Protein AF-A0A0H3WXU7-F1 (afdb_monomer)

Mean predicted aligned error: 9.59 Å

Solvent-accessible surface area (backbone atoms only — not comparable to full-atom values): 7030 Å² total; per-residue (Å²): 132,87,76,72,84,80,87,70,62,64,66,62,47,48,67,75,43,68,90,50,52,71,70,48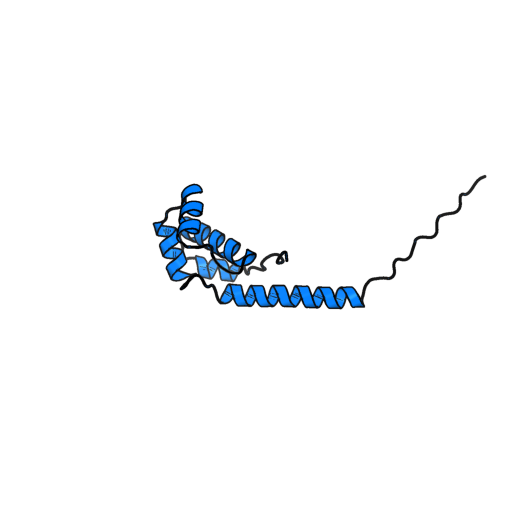,48,54,49,48,51,55,52,51,53,47,25,69,74,70,74,45,60,70,58,68,70,60,44,50,54,58,39,45,76,72,75,47,58,67,68,53,49,51,52,47,38,61,72,64,25,54,95,59,41,47,70,70,58,52,53,53,48,51,53,52,51,52,49,50,53,50,49,52,56,49,51,73,75,64,63,73,78,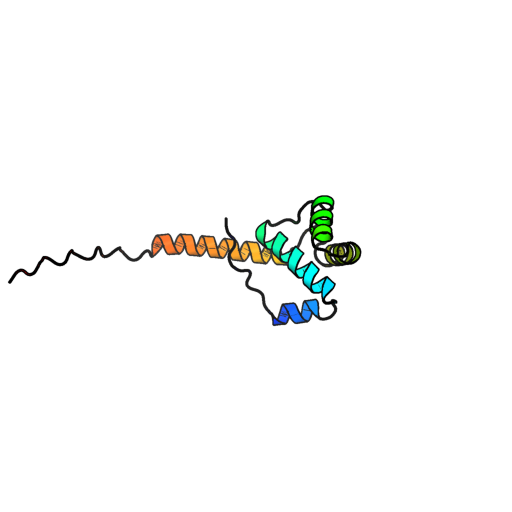81,76,75,74,76,77,80,75,83,82,88,130

Foldseek 3Di:
DAFDPQDDDPVVLCVVCVPDDPLLSVLLVVLLVCCLGPVFGPDPVVNLVVQVVVVHDVVSNVVSCVPQQPVRHHVVSVVSSVVRVVVVVVVVVVCVVDPDPPPPDPDDPDDDD

Secondary structure (DSSP, 8-state):
--PPP----HHHHHHHHTTS-HHHHHHHHHHHHHHHHHSSPPPHHHHHHHHHTTT--HHHHHHHHHHHSGGG--HHHHHHHHHHHHHHHHHHHHHHH----------------

Nearest PDB structures (foldseek):
  4h63-assembly1_H  TM=2.940E-01  e=6.121E+00  Schizosaccharomyces pombe 972h-
  4mo7-assembly1_A-2  TM=2.786E-01  e=9.510E+00  Pseudomonas fluorescens A506

pLDDT: mean 82.9, std 15.15, range [44.38, 95.81]

Radius of gyration: 22.55 Å; Cα contacts (8 Å, |Δi|>4): 54; chains: 1; bounding box: 40×70×47 Å

Structure (mmCIF, N/CA/C/O backbone):
data_AF-A0A0H3WXU7-F1
#
_entry.id   AF-A0A0H3WXU7-F1
#
loop_
_atom_site.group_PDB
_atom_site.id
_atom_site.type_symbol
_atom_site.label_atom_id
_atom_site.label_alt_id
_atom_site.label_comp_id
_atom_site.label_asym_id
_atom_site.label_entity_id
_atom_site.label_seq_id
_atom_site.pdbx_PDB_ins_code
_atom_site.Cartn_x
_atom_site.Cartn_y
_atom_site.Cartn_z
_atom_site.occupancy
_atom_site.B_iso_or_equiv
_atom_site.auth_seq_id
_atom_site.auth_comp_id
_atom_site.auth_asym_id
_atom_site.auth_atom_id
_atom_site.pdbx_PDB_model_num
ATOM 1 N N . MET A 1 1 ? -16.705 7.443 6.639 1.00 58.41 1 MET A N 1
ATOM 2 C CA . MET A 1 1 ? -15.821 7.858 7.753 1.00 58.41 1 MET A CA 1
ATOM 3 C C . MET A 1 1 ? -14.498 8.308 7.149 1.00 58.41 1 MET A C 1
ATOM 5 O O . MET A 1 1 ? -13.921 7.542 6.389 1.00 58.41 1 MET A O 1
ATOM 9 N N . LYS A 1 2 ? -14.059 9.552 7.376 1.00 67.50 2 LYS A N 1
ATOM 10 C CA . LYS A 1 2 ? -12.774 10.037 6.846 1.00 67.50 2 LYS A CA 1
ATOM 11 C C . LYS A 1 2 ? -11.670 9.523 7.767 1.00 67.50 2 LYS A C 1
ATOM 13 O O . LYS A 1 2 ? -11.638 9.906 8.933 1.00 67.50 2 LYS A O 1
ATOM 18 N N . LEU A 1 3 ? -10.829 8.618 7.269 1.00 70.88 3 LEU A N 1
ATOM 19 C CA . LEU A 1 3 ? -9.670 8.151 8.027 1.00 70.88 3 LEU A CA 1
ATOM 20 C C . LEU A 1 3 ? -8.715 9.325 8.276 1.00 70.88 3 LEU A C 1
ATOM 22 O O . LEU A 1 3 ? -8.644 10.241 7.447 1.00 70.88 3 LEU A O 1
ATOM 26 N N . PRO A 1 4 ? -8.017 9.333 9.422 1.00 70.75 4 PRO A N 1
ATOM 27 C CA . PRO A 1 4 ? -7.080 10.393 9.722 1.00 70.75 4 PRO A CA 1
ATOM 28 C C . PRO A 1 4 ? -5.868 10.261 8.793 1.00 70.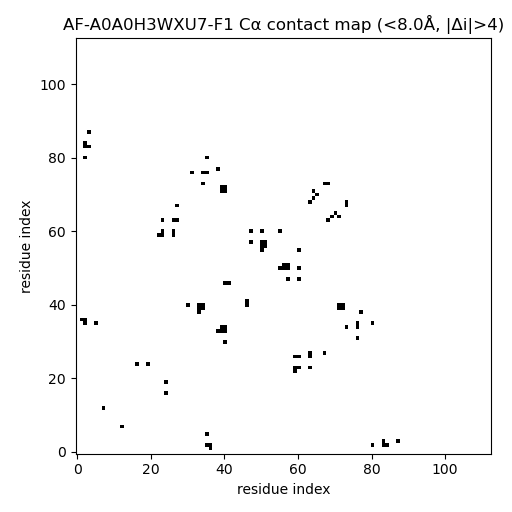75 4 PRO A C 1
ATOM 30 O O . PRO A 1 4 ? -5.715 9.277 8.057 1.00 70.75 4 PRO A O 1
ATOM 33 N N . PHE A 1 5 ? -5.007 11.273 8.823 1.00 74.62 5 PHE A N 1
ATOM 34 C CA . PHE A 1 5 ? -3.722 11.222 8.138 1.00 74.62 5 PHE A CA 1
ATOM 35 C C . PHE A 1 5 ? -2.980 9.922 8.495 1.00 74.62 5 PHE A C 1
ATOM 37 O O . PHE A 1 5 ? -2.899 9.560 9.672 1.00 74.62 5 PHE A O 1
ATOM 44 N N . ARG A 1 6 ? -2.477 9.209 7.479 1.00 79.00 6 ARG A N 1
ATOM 45 C CA . ARG A 1 6 ? -1.658 8.009 7.676 1.00 79.00 6 ARG A CA 1
ATOM 46 C C . ARG A 1 6 ? -0.333 8.454 8.281 1.00 79.00 6 ARG A C 1
ATOM 48 O O . ARG A 1 6 ? 0.474 9.073 7.595 1.00 79.00 6 ARG A O 1
ATOM 55 N N . GLN A 1 7 ? -0.123 8.152 9.558 1.00 73.12 7 GLN A N 1
ATOM 56 C CA . GLN A 1 7 ? 1.173 8.374 10.182 1.00 73.12 7 GLN A CA 1
ATOM 57 C C . GLN A 1 7 ? 2.152 7.369 9.580 1.00 73.12 7 GLN A C 1
ATOM 59 O O . GLN A 1 7 ? 1.961 6.162 9.691 1.00 73.12 7 GLN A O 1
ATOM 64 N N . LEU A 1 8 ? 3.141 7.891 8.872 1.00 77.88 8 LEU A N 1
ATOM 65 C CA . LEU A 1 8 ? 4.102 7.115 8.118 1.00 77.88 8 LEU A CA 1
ATOM 66 C C . LEU A 1 8 ? 5.484 7.408 8.694 1.00 77.88 8 LEU A C 1
ATOM 68 O O . LEU A 1 8 ? 5.901 8.566 8.723 1.00 77.88 8 LEU A O 1
ATOM 72 N N . ASP A 1 9 ? 6.178 6.366 9.139 1.00 83.38 9 ASP A N 1
ATOM 73 C CA . ASP A 1 9 ? 7.592 6.480 9.469 1.00 83.38 9 ASP A CA 1
ATOM 74 C C . ASP A 1 9 ? 8.394 6.598 8.165 1.00 83.38 9 ASP A C 1
ATOM 76 O O . ASP A 1 9 ? 8.385 5.705 7.312 1.00 83.38 9 ASP A O 1
ATOM 80 N N . ILE A 1 10 ? 9.035 7.752 7.979 1.00 83.12 10 ILE A N 1
ATOM 81 C CA . ILE A 1 10 ? 9.808 8.044 6.772 1.00 83.12 10 ILE A CA 1
ATOM 82 C C . ILE A 1 10 ? 11.082 7.197 6.716 1.00 83.12 10 ILE A C 1
ATOM 84 O O . ILE A 1 10 ? 11.453 6.777 5.623 1.00 83.12 10 ILE A O 1
ATOM 88 N N . GLY A 1 11 ? 11.718 6.902 7.854 1.00 88.31 11 GLY A N 1
ATOM 89 C CA . GLY A 1 11 ? 12.914 6.060 7.901 1.00 88.31 11 GLY A CA 1
ATOM 90 C C . GLY A 1 11 ? 12.590 4.637 7.460 1.00 88.31 11 GLY A C 1
ATOM 91 O O . GLY A 1 11 ? 13.165 4.140 6.493 1.00 88.31 11 GLY A O 1
ATOM 92 N N . GLU A 1 12 ? 11.564 4.041 8.070 1.00 85.94 12 GLU A N 1
ATOM 93 C CA . GLU A 1 12 ? 11.100 2.699 7.705 1.00 85.94 12 GLU A CA 1
ATOM 94 C C . GLU A 1 12 ? 10.632 2.635 6.239 1.00 85.94 12 GLU A C 1
ATOM 96 O O . GLU A 1 12 ? 10.878 1.655 5.530 1.00 85.94 12 GLU A O 1
ATOM 101 N N . ARG A 1 13 ? 9.980 3.693 5.735 1.00 85.31 13 ARG A N 1
ATOM 102 C CA . ARG A 1 13 ? 9.590 3.766 4.321 1.00 85.31 13 ARG A CA 1
ATOM 103 C C . ARG A 1 13 ? 10.799 3.811 3.398 1.00 85.31 13 ARG A C 1
ATOM 105 O O . ARG A 1 13 ? 10.789 3.110 2.387 1.00 85.31 13 ARG A O 1
ATOM 112 N N . ILE A 1 14 ? 11.806 4.625 3.701 1.00 87.62 14 ILE A N 1
ATOM 113 C CA . ILE A 1 14 ? 13.024 4.712 2.887 1.00 87.62 14 ILE A CA 1
ATOM 114 C C . ILE A 1 14 ? 13.709 3.346 2.845 1.00 87.62 14 ILE A C 1
ATOM 116 O O . ILE A 1 14 ? 13.981 2.847 1.758 1.00 87.62 14 ILE A O 1
ATOM 120 N N . GLU A 1 15 ? 13.883 2.684 3.989 1.00 89.75 15 GLU A N 1
ATOM 121 C CA . GLU A 1 15 ? 14.474 1.341 4.054 1.00 89.75 15 GLU A CA 1
ATOM 122 C C . GLU A 1 15 ? 13.700 0.322 3.203 1.00 89.75 15 GLU A C 1
ATOM 124 O O . GLU A 1 15 ? 14.282 -0.409 2.398 1.00 89.75 15 GLU A O 1
ATOM 129 N N . ARG A 1 16 ? 12.365 0.315 3.308 1.00 85.81 16 ARG A N 1
ATOM 130 C CA . ARG A 1 16 ? 11.493 -0.595 2.544 1.00 85.81 16 ARG A CA 1
ATOM 131 C C . ARG A 1 16 ? 11.470 -0.318 1.046 1.00 85.81 16 ARG A C 1
ATOM 133 O O . ARG A 1 16 ? 11.126 -1.216 0.279 1.00 85.81 16 ARG A O 1
ATOM 140 N N . THR A 1 17 ? 11.778 0.906 0.632 1.00 92.38 17 THR A N 1
ATOM 141 C CA . THR A 1 17 ? 11.681 1.344 -0.768 1.00 92.38 17 THR A CA 1
ATOM 142 C C . THR A 1 17 ? 13.033 1.545 -1.442 1.00 92.38 17 THR A C 1
ATOM 144 O O . THR A 1 17 ? 13.063 1.772 -2.645 1.00 92.38 17 THR A O 1
ATOM 147 N N . LEU A 1 18 ? 14.147 1.389 -0.719 1.00 93.25 18 LEU A N 1
ATOM 148 C CA . LEU A 1 18 ? 15.501 1.657 -1.215 1.00 93.25 18 LEU A CA 1
ATOM 149 C C . LEU A 1 18 ? 15.852 0.885 -2.499 1.00 93.25 18 LEU A C 1
ATOM 151 O O . LEU A 1 18 ? 16.594 1.367 -3.346 1.00 93.25 18 LEU A O 1
ATOM 155 N N . HIS A 1 19 ? 15.316 -0.326 -2.641 1.00 92.50 19 HIS A N 1
ATOM 156 C CA . HIS A 1 19 ? 15.561 -1.215 -3.776 1.00 92.50 19 HIS A CA 1
ATOM 157 C C . HIS A 1 19 ? 14.596 -0.994 -4.955 1.00 92.50 19 HIS A C 1
ATOM 159 O O . HIS A 1 19 ? 14.666 -1.721 -5.946 1.00 92.50 19 HIS A O 1
ATOM 165 N N . LEU A 1 20 ? 13.664 -0.045 -4.837 1.00 95.44 20 LEU A N 1
ATOM 166 C CA . LEU A 1 20 ? 12.648 0.243 -5.840 1.00 95.44 20 LEU A CA 1
ATOM 167 C C . LEU A 1 20 ? 13.073 1.413 -6.729 1.00 95.44 20 LEU A C 1
ATOM 169 O O . LEU A 1 20 ? 13.634 2.408 -6.278 1.00 95.44 20 LEU A O 1
ATOM 173 N N . SER A 1 21 ? 12.731 1.323 -8.008 1.00 95.81 21 SER A N 1
ATOM 174 C CA . SER A 1 21 ? 12.793 2.452 -8.934 1.00 95.81 21 SER A CA 1
ATOM 175 C C . SER A 1 21 ? 11.763 3.529 -8.578 1.00 95.81 21 SER A C 1
ATOM 177 O O . SER A 1 21 ? 10.750 3.265 -7.929 1.00 95.81 21 SER A O 1
ATOM 179 N N . ILE A 1 22 ? 11.959 4.748 -9.087 1.00 93.56 22 ILE A N 1
ATOM 180 C CA . ILE A 1 22 ? 11.018 5.866 -8.894 1.00 93.56 22 ILE A CA 1
ATOM 181 C C . ILE A 1 22 ? 9.595 5.487 -9.342 1.00 93.56 22 ILE A C 1
ATOM 183 O O . ILE A 1 22 ? 8.623 5.799 -8.652 1.00 93.56 22 ILE A O 1
ATOM 187 N N . ALA A 1 23 ? 9.467 4.770 -10.463 1.00 94.19 23 ALA A N 1
ATOM 188 C CA . ALA A 1 23 ? 8.177 4.301 -10.963 1.00 94.19 23 ALA A CA 1
ATOM 189 C C . ALA A 1 23 ? 7.510 3.316 -9.988 1.00 94.19 23 ALA A C 1
ATOM 191 O O . ALA A 1 23 ? 6.313 3.421 -9.712 1.00 94.19 23 ALA A O 1
ATOM 192 N N . GLU A 1 24 ? 8.275 2.388 -9.415 1.00 95.62 24 GLU A N 1
ATOM 193 C CA . GLU A 1 24 ? 7.775 1.439 -8.416 1.00 95.62 24 GLU A CA 1
ATOM 194 C C . GLU A 1 24 ? 7.385 2.133 -7.111 1.00 95.62 24 GLU A C 1
ATOM 196 O O . GLU A 1 24 ? 6.333 1.819 -6.557 1.00 95.62 24 GLU A O 1
ATOM 201 N N . ILE A 1 25 ? 8.161 3.122 -6.659 1.00 94.81 25 ILE A N 1
ATOM 202 C CA . ILE A 1 25 ? 7.844 3.932 -5.474 1.00 94.81 25 ILE A CA 1
ATOM 203 C C . ILE A 1 25 ? 6.535 4.696 -5.685 1.00 94.81 25 ILE A C 1
ATOM 205 O O . ILE A 1 25 ? 5.653 4.666 -4.822 1.00 94.81 25 ILE A O 1
ATOM 209 N N . GLY A 1 26 ? 6.374 5.358 -6.834 1.00 93.00 26 GLY A N 1
ATOM 210 C CA . GLY A 1 26 ? 5.141 6.071 -7.174 1.00 93.00 26 GLY A CA 1
ATOM 211 C C . GLY A 1 26 ? 3.932 5.134 -7.227 1.00 93.00 26 GLY A C 1
ATOM 212 O O . GLY A 1 26 ? 2.873 5.439 -6.678 1.00 93.00 26 GLY A O 1
ATOM 213 N N . THR A 1 27 ? 4.116 3.948 -7.805 1.00 95.25 27 THR A N 1
ATOM 214 C CA . THR A 1 27 ? 3.079 2.911 -7.894 1.00 95.25 27 THR A CA 1
ATOM 215 C C . THR A 1 27 ? 2.688 2.373 -6.526 1.00 95.25 27 THR A C 1
ATOM 217 O O . THR A 1 27 ? 1.502 2.291 -6.214 1.00 95.25 27 THR A O 1
ATOM 220 N N . LEU A 1 28 ? 3.671 2.044 -5.686 1.00 94.38 28 LEU A N 1
ATOM 221 C CA . LEU A 1 28 ? 3.443 1.591 -4.320 1.00 94.38 28 LEU A CA 1
ATOM 222 C C . LEU A 1 28 ? 2.688 2.660 -3.525 1.00 94.38 28 LEU A C 1
ATOM 224 O O . LEU A 1 28 ? 1.663 2.357 -2.926 1.00 94.38 28 LEU A O 1
ATOM 228 N N . THR A 1 29 ? 3.124 3.919 -3.609 1.00 92.50 29 THR A N 1
ATOM 229 C CA . THR A 1 29 ? 2.462 5.060 -2.956 1.00 92.50 29 THR A CA 1
ATOM 230 C C . THR A 1 29 ? 0.994 5.173 -3.367 1.00 92.50 29 THR A C 1
ATOM 232 O O . THR A 1 29 ? 0.114 5.251 -2.513 1.00 92.50 29 THR A O 1
ATOM 235 N N . PHE A 1 30 ? 0.719 5.117 -4.671 1.00 92.38 30 PHE A N 1
ATOM 236 C CA . PHE A 1 30 ? -0.638 5.173 -5.207 1.00 92.38 30 PHE A CA 1
ATOM 237 C C . PHE A 1 30 ? -1.532 4.041 -4.677 1.00 92.38 30 PHE A C 1
ATOM 239 O O . PHE A 1 30 ? -2.669 4.285 -4.266 1.00 92.38 30 PHE A O 1
ATOM 246 N N . LEU A 1 31 ? -1.026 2.805 -4.660 1.00 94.56 31 LEU A N 1
ATOM 247 C CA . LEU A 1 31 ? -1.775 1.643 -4.178 1.00 94.56 31 LEU A CA 1
ATOM 248 C C . LEU A 1 31 ? -2.025 1.700 -2.672 1.00 94.56 31 LEU A C 1
ATOM 250 O O . LEU A 1 31 ? -3.140 1.427 -2.225 1.00 94.56 31 LEU A O 1
ATOM 254 N N . GLU A 1 32 ? -1.013 2.078 -1.893 1.00 93.38 32 GLU A N 1
ATOM 255 C CA . GLU A 1 32 ? -1.151 2.242 -0.450 1.00 93.38 32 GLU A CA 1
ATOM 256 C C . GLU A 1 32 ? -2.178 3.324 -0.102 1.00 93.38 32 GLU A C 1
ATOM 258 O O . GLU A 1 32 ? -2.974 3.122 0.809 1.00 93.38 32 GLU A O 1
ATOM 263 N N . ASP A 1 33 ? -2.211 4.440 -0.834 1.00 90.69 33 ASP A N 1
ATOM 264 C CA . ASP A 1 33 ? -3.181 5.518 -0.615 1.00 90.69 33 ASP A CA 1
ATOM 265 C C . ASP A 1 33 ? -4.613 5.086 -0.942 1.00 90.69 33 ASP A C 1
ATOM 267 O O . ASP A 1 33 ? -5.552 5.392 -0.195 1.00 90.69 33 ASP A O 1
ATOM 271 N N . LEU A 1 34 ? -4.801 4.353 -2.045 1.00 91.50 34 LEU A N 1
ATOM 272 C CA . LEU A 1 34 ? -6.098 3.775 -2.394 1.00 91.50 34 LEU A CA 1
ATOM 273 C C . LEU A 1 34 ? -6.574 2.806 -1.311 1.00 91.50 34 LEU A C 1
ATOM 275 O O . LEU A 1 34 ? -7.710 2.918 -0.836 1.00 91.50 34 LEU A O 1
ATOM 279 N N . TYR A 1 35 ? -5.694 1.897 -0.889 1.00 93.44 35 TYR A N 1
ATOM 280 C CA . TYR A 1 35 ? -5.985 0.921 0.153 1.00 93.44 35 TYR A CA 1
ATOM 281 C C . TYR 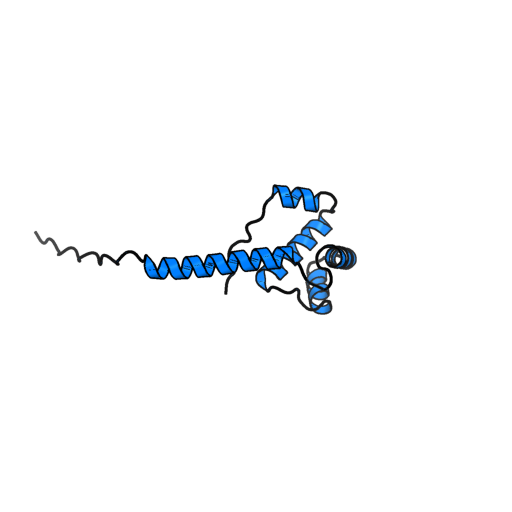A 1 35 ? -6.244 1.600 1.499 1.00 93.44 35 TYR A C 1
ATOM 283 O O . TYR A 1 35 ? -7.197 1.261 2.197 1.00 93.44 35 TYR A O 1
ATOM 291 N N . TRP A 1 36 ? -5.459 2.618 1.853 1.00 91.62 36 TRP A N 1
ATOM 292 C CA . TRP A 1 36 ? -5.635 3.382 3.083 1.00 91.62 36 TRP A CA 1
ATOM 293 C C . TRP A 1 36 ? -7.013 4.022 3.151 1.00 91.62 36 TRP A C 1
ATOM 295 O O . TRP A 1 36 ? -7.607 4.026 4.217 1.00 91.62 36 TRP A O 1
ATOM 305 N N . ARG A 1 37 ? -7.569 4.503 2.036 1.00 87.56 37 ARG A N 1
ATOM 306 C CA . ARG A 1 37 ? -8.896 5.141 2.018 1.00 87.56 37 ARG A CA 1
ATOM 307 C C . ARG A 1 37 ? -10.045 4.144 2.103 1.00 87.56 37 ARG A C 1
ATOM 309 O O . ARG A 1 37 ? -11.019 4.395 2.804 1.00 87.56 37 ARG A O 1
ATOM 316 N N . THR A 1 38 ? -9.940 3.013 1.417 1.00 88.06 38 THR A N 1
ATOM 317 C CA . THR A 1 38 ? -11.080 2.108 1.166 1.00 88.06 38 THR A CA 1
ATOM 318 C C . THR A 1 38 ? -10.997 0.812 1.972 1.00 88.06 38 THR A C 1
ATOM 320 O O . THR A 1 38 ? -11.963 0.428 2.619 1.00 88.06 38 THR A O 1
ATOM 323 N N . GLY A 1 39 ? -9.803 0.239 2.105 1.00 89.62 39 GLY A N 1
ATOM 324 C CA . GLY A 1 39 ? -9.510 -0.992 2.856 1.00 89.62 39 GLY A CA 1
ATOM 325 C C . GLY A 1 39 ? -9.376 -2.190 1.933 1.00 89.62 39 GLY A C 1
ATOM 326 O O . GLY A 1 39 ? -9.199 -3.322 2.372 1.00 89.62 39 GLY A O 1
ATOM 327 N N . GLU A 1 40 ? -9.483 -1.926 0.638 1.00 91.88 40 GLU A N 1
ATOM 328 C CA . GLU A 1 40 ? -9.400 -2.897 -0.422 1.00 91.88 40 GLU A CA 1
ATOM 329 C C . GLU A 1 40 ? -8.961 -2.194 -1.699 1.00 91.88 40 GLU A C 1
ATOM 331 O O . GLU A 1 40 ? -9.326 -1.055 -1.970 1.00 91.88 40 GLU A O 1
ATOM 336 N N . LEU A 1 41 ? -8.160 -2.863 -2.519 1.00 93.38 41 LEU A N 1
ATOM 337 C CA . LEU A 1 41 ? -7.884 -2.321 -3.845 1.00 93.38 41 LEU A CA 1
ATOM 338 C C . LEU A 1 41 ? -9.119 -2.485 -4.740 1.00 93.38 41 LEU A C 1
ATOM 340 O O . LEU A 1 41 ? -9.845 -3.462 -4.562 1.00 93.38 41 LEU A O 1
ATOM 344 N N . PRO A 1 42 ? -9.331 -1.628 -5.754 1.00 92.06 42 PRO A N 1
ATOM 345 C CA . PRO A 1 42 ? -10.329 -1.861 -6.798 1.00 92.06 42 PRO A CA 1
ATOM 346 C C . PRO A 1 42 ? -10.087 -3.179 -7.554 1.00 92.06 42 PRO A C 1
ATOM 348 O O . PRO A 1 42 ? -8.982 -3.735 -7.486 1.00 92.06 42 PRO A O 1
ATOM 351 N N . PRO A 1 43 ? -11.092 -3.702 -8.286 1.00 91.62 43 PRO A N 1
ATOM 352 C CA . PRO A 1 43 ? -10.903 -4.834 -9.191 1.00 91.62 43 PRO A CA 1
ATOM 353 C C . PRO A 1 43 ? -9.716 -4.604 -10.127 1.00 91.62 43 PRO A C 1
ATOM 355 O O . PRO A 1 43 ? -9.487 -3.478 -10.563 1.00 91.62 43 PRO A O 1
ATOM 358 N N . LYS A 1 44 ? -8.977 -5.672 -10.452 1.00 89.31 44 LYS A N 1
ATOM 359 C CA . LYS A 1 44 ? -7.736 -5.582 -11.239 1.00 89.31 44 LYS A CA 1
ATOM 360 C C . LYS A 1 44 ? -7.929 -4.797 -12.543 1.00 89.31 44 LYS A C 1
ATOM 362 O O . LYS A 1 44 ? -7.156 -3.889 -12.806 1.00 89.31 44 LYS A O 1
ATOM 367 N N . SER A 1 45 ? -9.001 -5.078 -13.283 1.00 91.25 45 SER A N 1
ATOM 368 C CA . SER A 1 45 ? -9.333 -4.376 -14.529 1.00 91.25 45 SER A CA 1
ATOM 369 C C . SER A 1 45 ? -9.574 -2.877 -14.329 1.00 91.25 45 SER A C 1
ATOM 371 O O . SER A 1 45 ? -9.056 -2.060 -15.081 1.00 91.25 45 SER A O 1
ATOM 373 N N . ALA A 1 46 ? -10.321 -2.488 -13.293 1.00 92.62 46 ALA A N 1
ATOM 374 C CA . ALA A 1 46 ? -10.570 -1.080 -12.981 1.00 92.62 46 ALA A CA 1
ATOM 375 C C . ALA A 1 46 ? -9.287 -0.356 -12.538 1.00 92.62 46 ALA A C 1
ATOM 377 O O . ALA A 1 46 ? -9.060 0.801 -12.899 1.00 92.62 46 ALA A O 1
ATOM 378 N N . LEU A 1 47 ? -8.443 -1.046 -11.768 1.00 92.62 47 LEU A N 1
ATOM 379 C CA . LEU A 1 47 ? -7.165 -0.529 -11.297 1.00 92.62 47 LEU A CA 1
ATOM 380 C C . LEU A 1 47 ? -6.184 -0.316 -12.456 1.00 92.62 47 LEU A C 1
ATOM 382 O O . LEU A 1 47 ? -5.608 0.763 -12.558 1.00 92.62 47 LEU A O 1
ATOM 386 N N . GLU A 1 48 ? -6.040 -1.305 -13.341 1.00 93.50 48 GLU A N 1
ATOM 387 C CA . GLU A 1 48 ? -5.193 -1.224 -14.535 1.00 93.50 48 GLU A CA 1
ATOM 388 C C . GLU A 1 48 ? -5.639 -0.087 -15.453 1.00 93.50 48 GLU A C 1
ATOM 390 O O . GLU A 1 48 ? -4.823 0.768 -15.785 1.00 93.50 48 GLU A O 1
ATOM 395 N N . THR A 1 49 ? -6.934 0.006 -15.772 1.00 93.88 49 THR A N 1
ATOM 396 C CA . THR A 1 49 ? -7.477 1.102 -16.590 1.00 93.88 49 THR A CA 1
ATOM 397 C C . THR A 1 49 ? -7.170 2.469 -15.981 1.00 93.88 49 THR A C 1
ATOM 399 O O . THR A 1 49 ? -6.692 3.368 -16.669 1.00 93.88 49 THR A O 1
ATOM 402 N N . THR A 1 50 ? -7.393 2.628 -14.672 1.00 91.12 50 THR A N 1
ATOM 403 C CA . THR A 1 50 ? -7.136 3.898 -13.973 1.00 91.12 50 THR A CA 1
ATOM 404 C C . THR A 1 50 ? -5.651 4.254 -13.964 1.00 91.12 50 THR A C 1
ATOM 406 O O . THR A 1 50 ? -5.292 5.427 -14.055 1.00 91.12 50 THR A O 1
ATOM 409 N N . TYR A 1 51 ? -4.784 3.256 -13.819 1.00 92.56 51 TYR A N 1
ATOM 410 C CA . TYR A 1 51 ? -3.343 3.447 -13.739 1.00 92.56 51 TYR A CA 1
ATOM 411 C C . TYR A 1 51 ? -2.733 3.769 -15.113 1.00 92.56 51 TYR A C 1
ATOM 413 O O . TYR A 1 51 ? -1.962 4.721 -15.229 1.00 92.56 51 TYR A O 1
ATOM 421 N N . VAL A 1 52 ? -3.160 3.070 -16.169 1.00 93.38 52 VAL A N 1
ATOM 422 C CA . VAL A 1 52 ? -2.763 3.351 -17.560 1.00 93.38 52 VAL A CA 1
ATOM 423 C C . 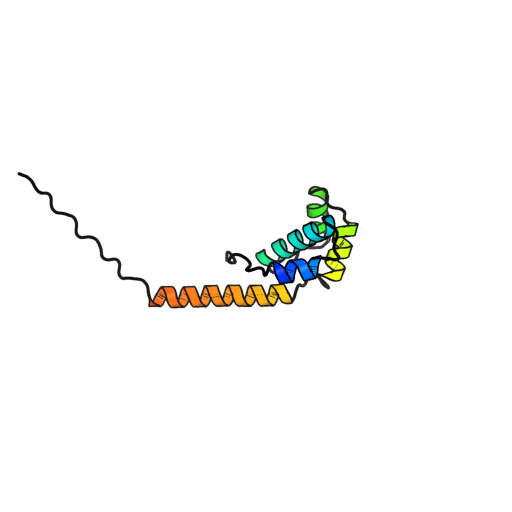VAL A 1 52 ? -3.240 4.730 -18.004 1.00 93.38 52 VAL A C 1
ATOM 425 O O . VAL A 1 52 ? -2.471 5.479 -18.597 1.00 93.38 52 VAL A O 1
ATOM 428 N N . ALA A 1 53 ? -4.467 5.123 -17.647 1.00 92.50 53 ALA A N 1
ATOM 429 C CA . ALA A 1 53 ? -4.984 6.462 -17.940 1.00 92.50 53 ALA A CA 1
ATOM 430 C C . ALA A 1 53 ? -4.146 7.594 -17.305 1.00 92.50 53 ALA A C 1
ATOM 432 O O . ALA A 1 53 ? -4.225 8.739 -17.741 1.00 92.50 53 ALA A O 1
ATOM 433 N N . ARG A 1 54 ? -3.333 7.286 -16.285 1.00 89.44 54 ARG A N 1
ATOM 434 C CA . ARG A 1 54 ? -2.391 8.216 -15.637 1.00 89.44 54 ARG A CA 1
ATOM 435 C C . ARG A 1 54 ? -0.974 8.152 -16.224 1.00 89.44 54 ARG A C 1
ATOM 437 O O . ARG A 1 54 ? -0.077 8.782 -15.674 1.00 89.44 54 ARG A O 1
ATOM 444 N N . GLY A 1 55 ? -0.770 7.396 -17.304 1.00 91.31 55 GLY A N 1
ATOM 445 C CA . GLY A 1 55 ? 0.535 7.187 -17.938 1.00 91.31 55 GLY A CA 1
ATOM 446 C C . GLY A 1 55 ? 1.418 6.154 -17.234 1.00 91.31 55 GLY A C 1
ATOM 447 O O . GLY A 1 55 ? 2.623 6.127 -17.466 1.00 91.31 55 GLY A O 1
ATOM 448 N N . GLY A 1 56 ? 0.850 5.331 -16.348 1.00 92.31 56 GLY A N 1
ATOM 449 C CA . GLY A 1 56 ? 1.593 4.287 -15.649 1.00 92.31 56 GLY A CA 1
ATOM 450 C C . GLY A 1 56 ? 1.836 3.043 -16.510 1.00 92.31 56 GLY A C 1
ATOM 451 O O . GLY A 1 56 ? 1.013 2.690 -17.352 1.00 92.31 56 GLY A O 1
ATOM 452 N N . ASP A 1 57 ? 2.944 2.344 -16.252 1.00 94.62 57 ASP A N 1
ATOM 453 C CA . ASP A 1 57 ? 3.299 1.081 -16.912 1.00 94.62 57 ASP A CA 1
ATOM 454 C C . ASP A 1 57 ? 2.620 -0.139 -16.237 1.00 94.62 57 ASP A C 1
ATOM 456 O O . ASP A 1 57 ? 2.931 -0.457 -15.079 1.00 94.62 57 ASP A O 1
ATOM 460 N N . PRO A 1 58 ? 1.729 -0.875 -16.934 1.00 93.88 58 PRO A N 1
ATOM 461 C CA . PRO A 1 58 ? 1.096 -2.088 -16.412 1.00 93.88 58 PRO A CA 1
ATOM 462 C C . PRO A 1 58 ? 2.073 -3.129 -15.857 1.00 93.88 58 PRO A C 1
ATOM 464 O O . PRO A 1 58 ? 1.731 -3.834 -14.905 1.00 93.88 58 PRO A O 1
ATOM 467 N N . ALA A 1 59 ? 3.283 -3.235 -16.416 1.00 95.12 59 ALA A N 1
ATOM 468 C CA . ALA A 1 59 ? 4.287 -4.181 -15.941 1.00 95.12 59 ALA A CA 1
ATOM 469 C C . ALA A 1 59 ? 4.787 -3.807 -14.538 1.00 95.12 59 ALA A C 1
ATOM 471 O O . ALA A 1 59 ? 4.893 -4.672 -13.661 1.00 95.12 59 ALA A O 1
ATOM 472 N N . VAL A 1 60 ? 5.012 -2.512 -14.292 1.00 95.75 60 VAL A N 1
ATOM 473 C CA . VAL A 1 60 ? 5.370 -1.981 -12.968 1.00 95.75 60 VAL A CA 1
ATOM 474 C C . VAL A 1 60 ? 4.226 -2.201 -11.981 1.00 95.75 60 VAL A C 1
ATOM 476 O O . VAL A 1 60 ? 4.453 -2.710 -10.881 1.00 95.75 60 VAL A O 1
ATOM 479 N N . LEU A 1 61 ? 2.985 -1.905 -12.383 1.00 95.38 61 LEU A N 1
ATOM 480 C CA . LEU A 1 61 ? 1.800 -2.158 -11.559 1.00 95.38 61 LEU A CA 1
ATOM 481 C C . LEU A 1 61 ? 1.688 -3.631 -11.154 1.00 95.38 61 LEU A C 1
ATOM 483 O O . LEU A 1 61 ? 1.511 -3.936 -9.974 1.00 95.38 61 LEU A O 1
ATOM 487 N N . ALA A 1 62 ? 1.823 -4.548 -12.112 1.00 94.75 62 ALA A N 1
ATOM 488 C CA . ALA A 1 62 ? 1.751 -5.982 -11.861 1.00 94.75 62 ALA A CA 1
ATOM 489 C C . ALA A 1 62 ? 2.859 -6.455 -10.908 1.00 94.75 62 ALA A C 1
ATOM 491 O O . ALA A 1 62 ? 2.587 -7.233 -9.987 1.00 94.75 62 ALA A O 1
ATOM 492 N N . LYS A 1 63 ? 4.091 -5.960 -11.091 1.00 95.44 63 LYS A N 1
ATOM 493 C CA . LYS A 1 63 ? 5.235 -6.268 -10.222 1.00 95.44 63 LYS A CA 1
ATOM 494 C C . LYS A 1 63 ? 4.979 -5.812 -8.783 1.00 95.44 63 LYS A C 1
ATOM 496 O O . LYS A 1 63 ? 5.086 -6.621 -7.863 1.00 95.44 63 LYS A O 1
ATOM 501 N N . VAL A 1 64 ? 4.576 -4.556 -8.586 1.00 94.94 64 VAL A N 1
ATOM 502 C CA . VAL A 1 64 ? 4.313 -3.998 -7.249 1.00 94.94 64 VAL A CA 1
ATOM 503 C C . VAL A 1 64 ? 3.125 -4.692 -6.577 1.00 94.94 64 VAL A C 1
ATOM 505 O O . VAL A 1 64 ? 3.217 -5.052 -5.404 1.00 94.94 64 VAL A O 1
ATOM 508 N N . LEU A 1 65 ? 2.033 -4.950 -7.307 1.00 94.50 65 LEU A N 1
ATOM 509 C CA . LEU A 1 65 ? 0.875 -5.678 -6.776 1.00 94.50 65 LEU A CA 1
ATOM 510 C C . LEU A 1 65 ? 1.255 -7.072 -6.280 1.00 94.50 65 LEU A C 1
ATOM 512 O O . LEU A 1 65 ? 0.830 -7.474 -5.199 1.00 94.50 65 LEU A O 1
ATOM 516 N N . LYS A 1 66 ? 2.059 -7.806 -7.055 1.00 94.06 66 LYS A N 1
ATOM 517 C CA . LYS A 1 66 ? 2.497 -9.156 -6.690 1.00 94.06 66 LYS A CA 1
ATOM 518 C C . LYS A 1 66 ? 3.310 -9.157 -5.394 1.00 94.06 66 LYS A C 1
ATOM 520 O O . LYS A 1 66 ? 3.114 -10.047 -4.571 1.00 94.06 66 LYS A O 1
ATOM 525 N N . THR A 1 67 ? 4.195 -8.179 -5.224 1.00 92.56 67 THR A N 1
ATOM 526 C CA . THR A 1 67 ? 5.120 -8.117 -4.085 1.00 92.56 67 THR A CA 1
ATOM 527 C C . THR A 1 67 ? 4.462 -7.564 -2.821 1.00 92.56 67 THR A C 1
ATOM 529 O O . THR A 1 67 ? 4.598 -8.156 -1.754 1.00 92.56 67 THR A O 1
ATOM 532 N N . TYR A 1 68 ? 3.732 -6.451 -2.925 1.00 92.12 68 TYR A N 1
ATOM 533 C CA . TYR A 1 68 ? 3.264 -5.686 -1.760 1.00 92.12 68 TYR A CA 1
ATOM 534 C C . TYR A 1 68 ? 1.778 -5.860 -1.450 1.00 92.12 68 TYR A C 1
ATOM 536 O O . TYR A 1 68 ? 1.350 -5.583 -0.330 1.00 92.12 68 TYR A O 1
ATOM 544 N N . PHE A 1 69 ? 0.995 -6.339 -2.418 1.00 93.81 69 PHE A N 1
ATOM 545 C CA . PHE A 1 69 ? -0.440 -6.569 -2.264 1.00 93.81 69 PHE A CA 1
ATOM 546 C C . PHE A 1 69 ? -0.826 -7.993 -2.687 1.00 93.81 69 PHE A C 1
ATOM 548 O O . PHE A 1 69 ? -1.709 -8.167 -3.542 1.00 93.81 69 PHE A O 1
ATOM 555 N N . PRO A 1 70 ? -0.201 -9.041 -2.112 1.00 90.19 70 PRO A N 1
ATOM 556 C CA . PRO A 1 70 ? -0.572 -10.410 -2.431 1.00 90.19 70 PRO A CA 1
ATOM 557 C C . PRO A 1 70 ? -2.061 -10.612 -2.135 1.00 90.19 70 PRO A C 1
ATOM 559 O O . PRO A 1 70 ? -2.574 -10.213 -1.089 1.00 90.19 70 PRO A O 1
ATOM 562 N N . LYS A 1 71 ? -2.790 -11.189 -3.098 1.00 89.06 71 LYS A N 1
ATOM 563 C CA . LYS A 1 71 ? -4.258 -11.337 -3.035 1.00 89.06 71 LYS A CA 1
ATOM 564 C C . LYS A 1 71 ? -5.008 -10.007 -2.809 1.00 89.06 71 LYS A C 1
ATOM 566 O O . LYS A 1 71 ? -6.111 -10.01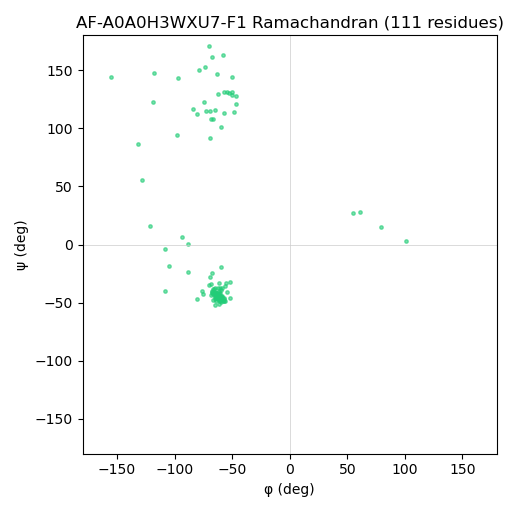6 -2.272 1.00 89.06 71 LYS A O 1
ATOM 571 N N . ARG A 1 72 ? -4.433 -8.872 -3.233 1.00 88.12 72 ARG A N 1
ATOM 572 C CA . ARG A 1 72 ? -4.985 -7.510 -3.071 1.00 88.12 72 ARG A CA 1
ATOM 573 C C . ARG A 1 72 ? -5.178 -7.093 -1.606 1.00 88.12 72 ARG A C 1
ATOM 575 O O . ARG A 1 72 ? -6.051 -6.278 -1.311 1.00 88.12 72 ARG A O 1
ATOM 582 N N . LYS A 1 73 ? -4.373 -7.650 -0.698 1.00 90.50 73 LYS A N 1
ATOM 583 C CA . LYS A 1 73 ? -4.378 -7.333 0.734 1.00 90.50 73 LYS A CA 1
ATOM 584 C C . LYS A 1 73 ? -3.042 -6.753 1.165 1.00 90.50 73 LYS A C 1
ATOM 586 O O . LYS A 1 73 ? -2.004 -7.145 0.644 1.00 90.50 73 LYS A O 1
ATOM 591 N N . ALA A 1 74 ? -3.089 -5.857 2.143 1.00 90.50 74 ALA A N 1
ATOM 592 C CA . ALA A 1 74 ? -1.911 -5.269 2.764 1.00 90.50 74 ALA A CA 1
ATOM 593 C C . ALA A 1 74 ? -2.055 -5.348 4.291 1.00 90.50 74 ALA A C 1
ATOM 595 O O . ALA A 1 74 ? -2.528 -4.392 4.907 1.00 90.50 74 ALA A O 1
ATOM 596 N N . PRO A 1 75 ? -1.643 -6.469 4.918 1.00 88.06 75 PRO A N 1
ATOM 597 C CA . PRO A 1 75 ? -1.874 -6.709 6.346 1.00 88.06 75 PRO A CA 1
ATOM 598 C C . PRO A 1 75 ? -1.326 -5.612 7.264 1.00 88.06 75 PRO A C 1
ATOM 600 O O . PRO A 1 75 ? -1.947 -5.273 8.267 1.00 88.06 75 PRO A O 1
ATOM 603 N N . HIS A 1 76 ? -0.185 -5.018 6.907 1.00 85.19 76 HIS A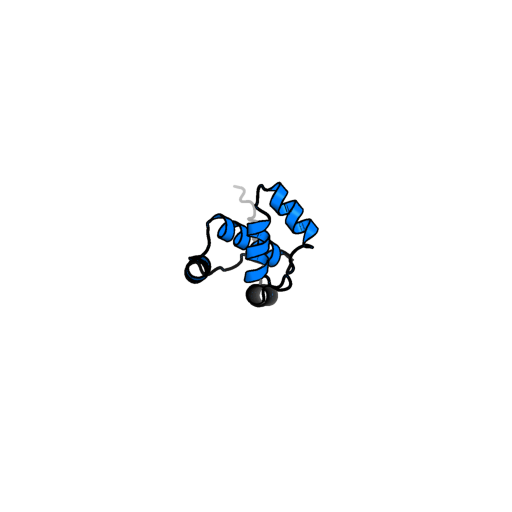 N 1
ATOM 604 C CA . HIS A 1 76 ? 0.386 -3.900 7.657 1.00 85.19 76 HIS A CA 1
ATOM 605 C C . HIS A 1 76 ? -0.534 -2.663 7.615 1.00 85.19 76 HIS A C 1
ATOM 607 O O . HIS A 1 76 ? -0.803 -2.062 8.651 1.00 85.19 76 HIS A O 1
ATOM 613 N N . LEU A 1 77 ? -1.122 -2.345 6.454 1.00 89.62 77 LEU A N 1
ATOM 614 C CA . LEU A 1 77 ? -2.101 -1.259 6.334 1.00 89.62 77 LEU A CA 1
ATOM 615 C C . LEU A 1 77 ? -3.410 -1.578 7.055 1.00 89.62 77 LEU A C 1
ATOM 617 O O . LEU A 1 77 ? -4.031 -0.665 7.591 1.00 89.62 77 LEU A O 1
ATOM 621 N N . ASP A 1 78 ? -3.840 -2.841 7.085 1.00 90.69 78 ASP A N 1
ATOM 622 C CA . ASP A 1 78 ? -5.031 -3.252 7.839 1.00 90.69 78 ASP A CA 1
ATOM 623 C C . ASP A 1 78 ? -4.853 -2.972 9.337 1.00 90.69 78 ASP A C 1
ATOM 625 O O . ASP A 1 78 ? -5.734 -2.389 9.973 1.00 90.69 78 ASP A O 1
ATOM 629 N N . GLN A 1 79 ? -3.688 -3.326 9.889 1.00 88.81 79 GLN A N 1
ATOM 630 C CA . GLN A 1 79 ? -3.343 -3.049 11.284 1.00 88.81 79 GLN A CA 1
ATOM 631 C C . GLN A 1 79 ? -3.294 -1.545 11.568 1.00 88.81 79 GLN A C 1
ATOM 633 O O . GLN A 1 79 ? -3.876 -1.081 12.551 1.00 88.81 79 GLN A O 1
ATOM 638 N N . ASP A 1 80 ? -2.644 -0.769 10.702 1.00 88.94 80 ASP A N 1
ATOM 639 C CA . ASP A 1 80 ? -2.530 0.680 10.875 1.00 88.94 80 ASP A CA 1
ATOM 640 C C . ASP A 1 80 ? -3.890 1.377 10.759 1.00 88.94 80 ASP A C 1
ATOM 642 O O . ASP A 1 80 ? -4.206 2.273 11.548 1.00 88.94 80 ASP A O 1
ATOM 646 N N . ARG A 1 81 ? -4.750 0.921 9.839 1.00 89.81 81 ARG A N 1
ATOM 647 C CA . ARG A 1 81 ? -6.136 1.389 9.733 1.00 89.81 81 ARG A CA 1
ATOM 648 C C . ARG A 1 81 ? -6.924 1.064 10.992 1.00 89.81 81 ARG A C 1
ATOM 650 O O . ARG A 1 81 ? -7.619 1.939 11.500 1.00 89.81 81 ARG A O 1
ATOM 657 N N . ALA A 1 82 ? -6.815 -0.158 11.512 1.00 89.19 82 ALA A N 1
ATOM 658 C CA . ALA A 1 82 ? -7.507 -0.559 12.734 1.00 89.19 82 ALA A CA 1
ATOM 659 C C . ALA A 1 82 ? -7.091 0.318 13.927 1.00 89.19 82 ALA A C 1
ATOM 661 O O . ALA A 1 82 ? -7.954 0.831 14.641 1.00 89.19 82 ALA A O 1
ATOM 662 N N . LYS A 1 83 ? -5.786 0.582 14.090 1.00 87.81 83 LYS A N 1
ATOM 663 C CA . LYS A 1 83 ? -5.262 1.509 15.109 1.00 87.81 83 LYS A CA 1
ATOM 664 C C . LYS A 1 83 ? -5.810 2.926 14.923 1.00 87.81 83 LYS A C 1
ATOM 666 O O . LYS A 1 83 ? -6.243 3.553 15.889 1.00 87.81 83 LYS A O 1
ATOM 671 N N . ALA A 1 84 ? -5.823 3.430 13.689 1.00 87.12 84 ALA A N 1
ATOM 672 C CA . ALA A 1 84 ? -6.337 4.759 13.374 1.00 87.12 84 ALA A CA 1
ATOM 673 C C . ALA A 1 84 ? -7.839 4.894 13.684 1.00 87.12 84 ALA A C 1
ATOM 675 O O . ALA A 1 84 ? -8.256 5.889 14.279 1.00 87.12 84 ALA A O 1
ATOM 676 N N . ILE A 1 85 ? -8.641 3.883 13.339 1.00 86.94 85 ILE A N 1
ATOM 677 C CA . ILE A 1 85 ? -10.078 3.826 13.646 1.00 86.94 85 ILE A CA 1
ATOM 678 C C . ILE A 1 85 ? -10.296 3.781 15.162 1.00 86.94 85 ILE A C 1
ATOM 680 O O . ILE A 1 85 ? -11.061 4.586 15.690 1.00 86.94 85 ILE A O 1
ATOM 684 N N . ALA A 1 86 ? -9.579 2.910 15.877 1.00 87.56 86 ALA A N 1
ATOM 685 C CA . ALA A 1 86 ? -9.681 2.795 17.331 1.00 87.56 86 ALA A CA 1
ATOM 686 C C . ALA A 1 86 ? -9.325 4.113 18.043 1.00 87.56 86 ALA A C 1
ATOM 688 O O . ALA A 1 86 ? -10.003 4.519 18.992 1.00 87.56 86 ALA A O 1
ATOM 689 N N . LYS A 1 87 ? -8.305 4.828 17.550 1.00 86.56 87 LYS A N 1
ATOM 690 C CA . LYS A 1 87 ? -7.919 6.148 18.065 1.00 86.56 87 LYS A CA 1
ATOM 691 C C . LYS A 1 87 ? -9.013 7.191 17.833 1.00 86.56 87 LYS A C 1
ATOM 693 O O . LYS A 1 87 ? -9.295 7.974 18.737 1.00 86.56 87 LYS A O 1
ATOM 698 N N . ILE A 1 88 ? -9.652 7.195 16.659 1.00 84.94 88 ILE A N 1
ATOM 699 C CA . ILE A 1 88 ? -10.783 8.095 16.379 1.00 84.94 88 ILE A CA 1
ATOM 700 C C . ILE A 1 88 ? -11.941 7.825 17.336 1.00 84.94 88 ILE A C 1
ATOM 702 O O . ILE A 1 88 ? -12.462 8.770 17.925 1.00 84.94 88 ILE A O 1
ATOM 706 N N . GLU A 1 89 ? -12.329 6.564 17.521 1.00 84.88 89 GLU A N 1
ATOM 707 C CA . GLU A 1 89 ? -13.445 6.229 18.410 1.00 84.88 89 GLU A CA 1
ATOM 708 C C . GLU A 1 89 ? -13.127 6.572 19.870 1.00 84.88 89 GLU A C 1
ATOM 710 O O . GLU A 1 89 ? -13.947 7.185 20.553 1.00 84.88 89 GLU A O 1
ATOM 715 N N . THR A 1 90 ? -11.901 6.306 20.326 1.00 84.69 90 THR A N 1
ATOM 716 C CA . THR A 1 90 ? -11.434 6.727 21.658 1.00 84.69 90 THR A CA 1
ATOM 717 C C . THR A 1 90 ? -11.524 8.244 21.828 1.00 84.69 90 THR A C 1
ATOM 719 O O . THR A 1 90 ? -12.095 8.735 22.803 1.00 84.69 90 THR A O 1
ATOM 722 N N . ASN A 1 91 ? -11.023 9.008 20.853 1.00 82.62 91 ASN A N 1
ATOM 723 C CA . ASN A 1 91 ? -11.087 10.469 20.875 1.00 82.62 91 ASN A CA 1
ATOM 724 C C . ASN A 1 91 ? -12.531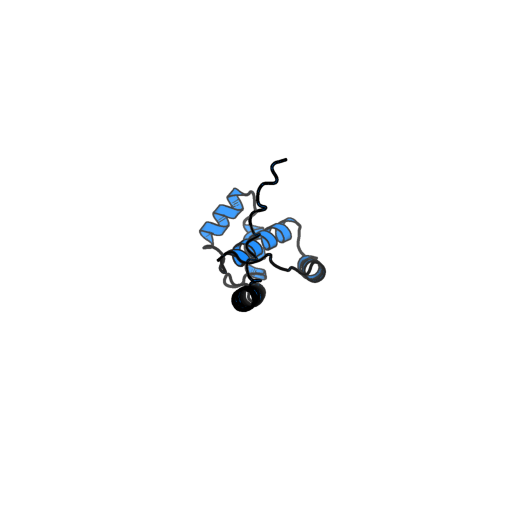 10.982 20.861 1.00 82.62 91 ASN A C 1
ATOM 726 O O . ASN A 1 91 ? -12.845 11.947 21.554 1.00 82.62 91 ASN A O 1
ATOM 730 N N . ARG A 1 92 ? -13.427 10.328 20.115 1.00 82.19 92 ARG A N 1
ATOM 731 C CA . ARG A 1 92 ? -14.856 10.660 20.076 1.00 82.19 92 ARG A CA 1
ATOM 732 C C . ARG A 1 92 ? -15.522 10.440 21.434 1.00 82.19 92 ARG A C 1
ATOM 734 O O . ARG A 1 92 ? -16.290 11.293 21.877 1.00 82.19 92 ARG A O 1
ATOM 741 N N . VAL A 1 93 ? -15.236 9.321 22.099 1.00 82.25 93 VAL A N 1
ATOM 742 C CA . VAL A 1 93 ? -15.758 9.018 23.442 1.00 82.25 93 VAL A CA 1
ATOM 743 C C . VAL A 1 93 ? -15.221 10.013 24.473 1.00 82.25 93 VAL A C 1
ATOM 745 O O . VAL A 1 93 ? -15.998 10.541 25.266 1.00 82.25 93 VAL A O 1
ATOM 748 N N . ASN A 1 94 ? -13.927 10.332 24.432 1.00 77.38 94 ASN A N 1
ATOM 749 C CA . ASN A 1 94 ? -13.318 11.299 25.349 1.00 77.38 94 ASN A CA 1
ATOM 750 C C . ASN A 1 94 ? -13.826 12.728 25.109 1.00 77.38 94 ASN A C 1
ATOM 752 O O . ASN A 1 94 ? -14.148 13.432 26.062 1.00 77.38 94 ASN A O 1
ATOM 756 N N . GLY A 1 95 ? -13.992 13.136 23.848 1.00 75.31 95 GLY A N 1
ATOM 757 C CA . GLY A 1 95 ? -14.576 14.430 23.488 1.00 75.31 95 GLY A CA 1
ATOM 758 C C . GLY A 1 95 ? -16.018 14.595 23.979 1.00 75.31 95 GLY A C 1
ATOM 759 O O . GLY A 1 95 ? -16.403 15.686 24.384 1.00 75.31 95 GLY A O 1
ATOM 760 N N . ARG A 1 96 ? -16.798 13.505 24.034 1.00 65.12 96 ARG A N 1
ATOM 761 C CA . ARG A 1 96 ? -18.140 13.501 24.646 1.00 65.12 96 ARG A CA 1
ATOM 762 C C . ARG A 1 96 ? -18.117 13.667 26.169 1.00 65.12 96 ARG A C 1
ATOM 764 O O . ARG A 1 96 ? -19.089 14.168 26.717 1.00 65.12 96 ARG A O 1
ATOM 771 N N . LYS A 1 97 ? -17.043 13.250 26.846 1.00 64.94 97 LYS A N 1
ATOM 772 C CA . LYS A 1 97 ? -16.899 13.348 28.310 1.00 64.94 97 LYS A CA 1
ATOM 773 C C . LYS A 1 97 ? -16.287 14.674 28.781 1.00 64.94 97 LYS A C 1
ATOM 775 O O . LYS A 1 97 ? -16.491 15.040 29.930 1.00 64.94 97 LYS A O 1
ATOM 780 N N . GLY A 1 98 ? -15.533 15.368 27.924 1.00 52.62 98 GLY A N 1
ATOM 781 C CA . GLY A 1 98 ? -14.716 16.531 28.302 1.00 52.62 98 GLY A CA 1
ATOM 782 C C . GLY A 1 98 ? -15.028 17.836 27.567 1.00 52.62 98 GLY A C 1
ATOM 783 O O . GLY A 1 98 ? -14.196 18.741 27.586 1.00 52.62 98 GLY A O 1
ATOM 784 N N . GLY A 1 99 ? -16.175 17.951 26.889 1.00 55.56 99 GLY A N 1
ATOM 785 C CA . GLY A 1 99 ? -16.579 19.204 26.249 1.00 55.56 99 GLY A CA 1
ATOM 786 C C . GLY A 1 99 ? -16.645 20.338 27.274 1.00 55.56 99 GLY A C 1
ATOM 787 O O . GLY A 1 99 ? -17.473 20.302 28.181 1.00 55.56 99 GLY A O 1
ATOM 788 N N . ARG A 1 100 ? -15.754 21.330 27.142 1.00 56.78 100 ARG A N 1
ATOM 789 C CA . ARG A 1 100 ? -15.754 22.560 27.947 1.00 56.78 100 ARG A CA 1
ATOM 790 C C . ARG A 1 100 ? -17.175 23.148 27.915 1.00 56.78 100 ARG A C 1
ATOM 792 O O . ARG A 1 100 ? -17.703 23.293 26.809 1.00 56.78 100 ARG A O 1
ATOM 799 N N . PRO A 1 101 ? -17.801 23.476 29.063 1.00 56.62 101 PRO A N 1
ATOM 800 C CA . PRO A 1 101 ? -19.081 24.169 29.057 1.00 56.62 101 PRO A CA 1
ATOM 801 C C . PRO A 1 101 ? -18.944 25.409 28.179 1.00 56.62 101 PRO A C 1
ATOM 803 O O . PRO A 1 101 ? -17.974 26.159 28.319 1.00 56.62 101 PRO A O 1
ATOM 806 N N . SER A 1 102 ? -19.879 25.602 27.251 1.00 51.84 102 SER A N 1
ATOM 807 C CA . SER A 1 102 ? -20.025 26.884 26.575 1.00 51.84 102 SER A CA 1
ATOM 808 C C . SER A 1 102 ? -20.320 27.910 27.664 1.00 51.84 102 SER A C 1
ATOM 810 O O . SER A 1 102 ? -21.431 27.976 28.184 1.00 51.84 102 SER A O 1
ATOM 812 N N . THR A 1 103 ? -19.314 28.676 28.074 1.00 52.97 103 THR A N 1
ATOM 813 C CA . THR A 1 103 ? -19.569 29.942 28.749 1.00 52.97 103 THR A CA 1
ATOM 814 C C . THR A 1 103 ? -20.146 30.849 27.677 1.00 52.97 103 THR A C 1
ATOM 816 O O . THR A 1 103 ? -19.399 31.464 26.913 1.00 52.97 103 THR A O 1
ATOM 819 N N . LEU A 1 104 ? -21.477 30.851 27.569 1.00 49.06 104 LEU A N 1
ATOM 820 C CA . LEU A 1 104 ? -22.223 31.921 26.925 1.00 49.06 104 LEU A CA 1
ATOM 821 C C . LEU A 1 104 ? -21.679 33.227 27.501 1.00 49.06 104 LEU A C 1
ATOM 823 O O . LEU A 1 104 ? -21.738 33.460 28.707 1.00 49.06 104 LEU A O 1
ATOM 827 N N . LYS A 1 105 ? -21.035 34.013 26.642 1.00 45.94 105 LYS A N 1
ATOM 828 C CA . LYS A 1 105 ? -20.512 35.331 26.980 1.00 45.94 105 LYS A CA 1
ATOM 829 C C . LYS A 1 105 ? -21.743 36.192 27.302 1.00 45.94 105 LYS A C 1
ATOM 831 O O . LYS A 1 105 ? -22.566 36.334 26.399 1.00 45.94 105 LYS A O 1
ATOM 836 N N . PRO A 1 106 ? -21.936 36.695 28.534 1.00 46.72 106 PRO A N 1
ATOM 837 C CA . PRO A 1 106 ? -23.032 37.613 28.786 1.00 46.72 106 PRO A CA 1
ATOM 838 C C . PRO A 1 106 ? -22.800 38.859 27.932 1.00 46.72 106 PRO A C 1
ATOM 840 O O . PRO A 1 106 ? -21.690 39.393 27.857 1.00 46.72 106 PRO A O 1
ATOM 843 N N . GLU A 1 107 ? -23.856 39.215 27.218 1.00 48.38 107 GLU A N 1
ATOM 844 C CA . GLU A 1 107 ? -24.018 40.407 26.403 1.00 48.38 107 GLU A CA 1
ATOM 845 C C . GLU A 1 107 ? -23.548 41.620 27.214 1.00 48.38 107 GLU A C 1
ATOM 847 O O . GLU A 1 107 ? -23.998 41.843 28.340 1.00 48.38 107 GLU A O 1
ATOM 852 N N . ALA A 1 108 ? -22.556 42.344 26.693 1.00 47.78 108 ALA A N 1
ATOM 853 C CA . ALA A 1 108 ? -22.124 43.589 27.299 1.00 47.78 108 ALA A CA 1
ATOM 854 C C . ALA A 1 108 ? -23.281 44.578 27.145 1.00 47.78 108 ALA A C 1
ATOM 856 O O . ALA A 1 108 ? -23.577 45.001 26.031 1.00 47.78 108 ALA A O 1
ATOM 857 N N . ALA A 1 109 ? -23.949 44.876 28.259 1.00 50.16 109 ALA A N 1
ATOM 858 C CA . ALA A 1 109 ? -24.929 45.939 28.336 1.00 50.16 109 ALA A CA 1
ATOM 859 C C . ALA A 1 109 ? -24.290 47.247 27.854 1.00 50.16 109 ALA A C 1
ATOM 861 O O . ALA A 1 109 ? -23.175 47.595 28.254 1.00 50.16 109 ALA A O 1
ATOM 862 N N . GLU A 1 110 ? -25.012 47.909 26.959 1.00 50.59 110 GLU A N 1
ATOM 863 C CA . GLU A 1 110 ? -24.740 49.232 26.419 1.00 50.59 110 GLU A CA 1
ATOM 864 C C . GLU A 1 110 ? -24.386 50.209 27.547 1.00 50.59 110 GLU A C 1
ATOM 866 O O . GLU A 1 110 ? -25.107 50.332 28.538 1.00 50.59 110 GLU A O 1
ATOM 871 N N . ALA A 1 111 ? -23.254 50.894 27.397 1.00 44.38 111 ALA A N 1
ATOM 872 C CA . ALA A 1 111 ? -22.954 52.090 28.164 1.00 44.38 111 ALA A CA 1
ATOM 873 C C . ALA A 1 111 ? -23.313 53.293 27.284 1.00 44.38 111 ALA A C 1
ATOM 875 O O . ALA A 1 111 ? -22.510 53.712 26.452 1.00 44.38 111 ALA A O 1
ATOM 876 N N . ASP A 1 112 ? -24.528 53.806 27.461 1.00 46.22 112 ASP A N 1
ATOM 877 C CA . ASP A 1 112 ? -24.839 55.208 27.184 1.00 46.22 112 ASP A CA 1
ATOM 878 C C . ASP A 1 112 ? -24.238 56.050 28.316 1.00 46.22 112 ASP A C 1
ATOM 880 O O . ASP A 1 112 ? -24.538 55.778 29.477 1.00 46.22 112 ASP A O 1
ATOM 884 N N . PHE A 1 113 ? -23.362 57.002 27.974 1.00 44.50 113 PHE A N 1
ATOM 885 C CA . PHE A 1 113 ? -23.274 58.391 28.469 1.00 44.50 113 PHE A CA 1
ATOM 886 C C . PHE A 1 113 ? -22.104 59.113 27.786 1.00 44.50 113 PHE A C 1
ATOM 888 O O . PHE A 1 113 ? -20.952 58.630 27.893 1.00 44.50 113 PHE A O 1
#

Organism: NCBI:tx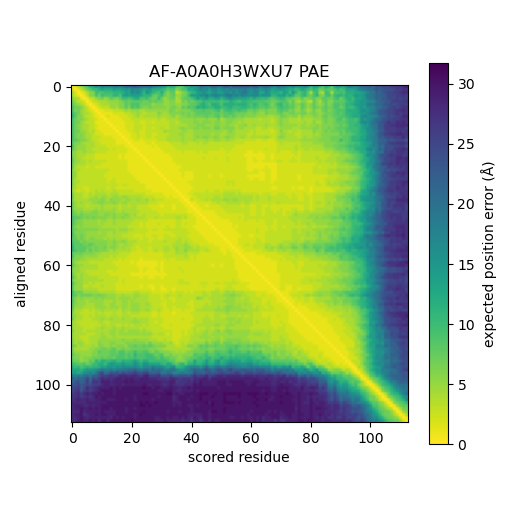id656179

Sequence (113 aa):
MKLPFRQLDIGERIERTLHLSIAEIGTLTFLEDLYWRTGELPPKSALETTYVARGGDPAVLAKVLKTYFPKRKAPHLDQDRAKAIAKIETNRVNGRKGGRPSTLKPEAAEADF